Protein AF-A0A7V9I651-F1 (afdb_monomer_lite)

Foldseek 3Di:
DQCVQPVVVQCVCCVVLVHPHSVVSVVVVVVVVVDAAPVVVVDDLVCLLVVLCVLLPDPVQVPRSDRDDSVRSSVVNVVRD

Structure (mmCIF, N/CA/C/O backbone):
data_AF-A0A7V9I651-F1
#
_entry.id   AF-A0A7V9I651-F1
#
loop_
_atom_site.group_PDB
_atom_site.id
_atom_site.type_symbol
_atom_site.label_atom_id
_atom_site.label_alt_id
_atom_site.label_comp_id
_atom_site.label_asym_id
_atom_site.label_entity_id
_atom_site.label_seq_id
_atom_site.pdbx_PDB_ins_code
_atom_site.Cartn_x
_atom_site.Cartn_y
_atom_site.Cartn_z
_atom_site.occupancy
_atom_site.B_iso_or_equiv
_atom_site.auth_seq_id
_atom_site.auth_comp_id
_atom_site.auth_asym_id
_atom_site.auth_atom_id
_atom_site.pdbx_PDB_model_num
ATOM 1 N N . PHE A 1 1 ? 2.094 0.574 6.061 1.00 94.44 1 PHE A N 1
ATOM 2 C CA . PHE A 1 1 ? 2.923 1.688 5.544 1.00 94.44 1 PHE A CA 1
ATOM 3 C C . PHE A 1 1 ? 2.478 3.059 6.065 1.00 94.44 1 PHE A C 1
ATOM 5 O O . PHE A 1 1 ? 3.297 3.738 6.670 1.00 94.44 1 PHE A O 1
ATOM 12 N N . ASN A 1 2 ? 1.217 3.472 5.879 1.00 96.56 2 ASN A N 1
ATOM 13 C CA . ASN A 1 2 ? 0.772 4.841 6.202 1.00 96.56 2 ASN A CA 1
ATOM 14 C C . ASN A 1 2 ? 0.486 5.123 7.691 1.00 96.56 2 ASN A C 1
ATOM 16 O O . ASN A 1 2 ? 0.553 6.281 8.092 1.00 96.56 2 ASN A O 1
ATOM 20 N N . GLU A 1 3 ? 0.192 4.100 8.500 1.00 96.12 3 GLU A N 1
ATOM 21 C CA . GLU A 1 3 ? -0.235 4.253 9.905 1.00 96.12 3 GLU A CA 1
ATOM 22 C C . GLU A 1 3 ? 0.648 5.198 10.746 1.00 96.12 3 GLU A C 1
ATOM 24 O O . GLU A 1 3 ? 0.071 6.106 11.340 1.00 96.12 3 GLU A O 1
ATOM 29 N N . PRO A 1 4 ? 1.996 5.154 10.686 1.00 96.38 4 PRO A N 1
ATOM 30 C CA . PRO A 1 4 ? 2.824 6.040 11.509 1.00 96.38 4 PRO A CA 1
ATOM 31 C C . PRO A 1 4 ? 2.665 7.539 11.213 1.00 96.38 4 PRO A C 1
ATOM 33 O O . PRO A 1 4 ? 3.079 8.367 12.017 1.00 96.38 4 PRO A O 1
ATOM 36 N N . VAL A 1 5 ? 2.108 7.904 10.050 1.00 97.75 5 VAL A N 1
ATOM 37 C CA . VAL A 1 5 ? 1.905 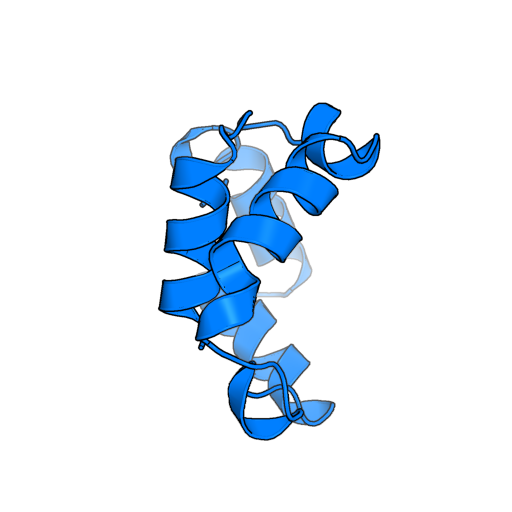9.304 9.632 1.00 97.75 5 VAL A CA 1
ATOM 38 C C . VAL A 1 5 ? 0.449 9.746 9.802 1.00 97.75 5 VAL A C 1
ATOM 40 O O . VAL A 1 5 ? 0.182 10.930 9.985 1.00 97.75 5 VAL A O 1
ATOM 43 N N . VAL A 1 6 ? -0.504 8.811 9.754 1.00 97.38 6 VAL A N 1
ATOM 44 C CA . VAL A 1 6 ? -1.950 9.100 9.793 1.00 97.38 6 VAL A CA 1
ATOM 45 C C . VAL A 1 6 ? -2.709 8.169 10.744 1.00 97.38 6 VAL A C 1
ATOM 47 O O . VAL A 1 6 ? -3.792 7.680 10.417 1.00 97.38 6 VAL A O 1
ATOM 50 N N . ALA A 1 7 ? -2.152 7.930 11.932 1.00 97.00 7 ALA A N 1
ATOM 51 C CA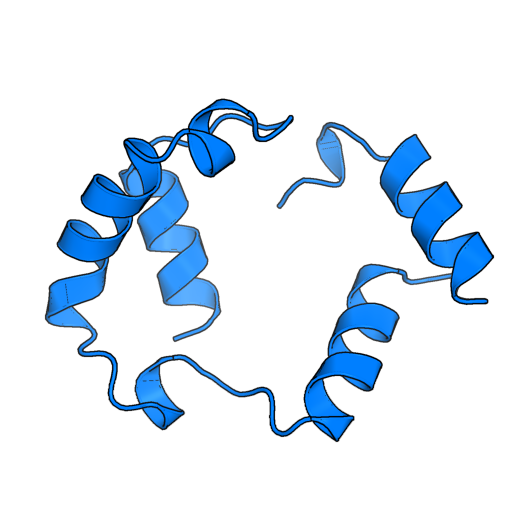 . ALA A 1 7 ? -2.695 6.992 12.917 1.00 97.00 7 ALA A CA 1
ATOM 52 C C . ALA A 1 7 ? -4.168 7.272 13.271 1.00 97.00 7 ALA A C 1
ATOM 54 O O . ALA A 1 7 ? -4.985 6.356 13.280 1.00 97.00 7 ALA A O 1
ATOM 55 N N . GLU A 1 8 ? -4.546 8.540 13.471 1.00 97.62 8 GLU A N 1
ATOM 56 C CA . GLU A 1 8 ? -5.931 8.914 13.798 1.00 97.62 8 GLU A CA 1
ATOM 57 C C . GLU A 1 8 ? -6.915 8.580 12.663 1.00 97.62 8 GLU A C 1
ATOM 59 O O . GLU A 1 8 ? -8.009 8.072 12.907 1.00 97.62 8 GLU A O 1
ATOM 64 N N . ALA A 1 9 ? -6.529 8.828 11.407 1.00 97.69 9 ALA A N 1
ATOM 65 C CA . ALA A 1 9 ? -7.371 8.505 10.256 1.00 97.69 9 ALA A CA 1
ATOM 66 C C . ALA A 1 9 ? -7.524 6.985 10.084 1.00 97.69 9 ALA A C 1
ATOM 68 O O . ALA A 1 9 ? -8.613 6.506 9.773 1.00 97.69 9 ALA A O 1
ATOM 69 N N . VAL A 1 10 ? -6.452 6.224 10.332 1.00 97.50 10 VAL A N 1
ATOM 70 C CA . VAL A 1 10 ? -6.472 4.753 10.319 1.00 97.50 10 VAL A CA 1
ATOM 71 C C . VAL A 1 10 ? -7.351 4.201 11.447 1.00 97.50 10 VAL A C 1
ATOM 73 O O . VAL A 1 10 ? -8.132 3.284 11.203 1.00 97.50 10 VAL A O 1
ATOM 76 N N . ALA A 1 11 ? -7.298 4.788 12.646 1.00 96.56 11 ALA A N 1
ATOM 77 C CA . ALA A 1 11 ? -8.158 4.409 13.767 1.00 96.56 11 ALA A CA 1
ATOM 78 C C . ALA A 1 11 ? -9.645 4.651 13.456 1.00 96.56 11 ALA A C 1
ATOM 80 O O . ALA A 1 11 ? -10.449 3.727 13.562 1.00 96.56 11 ALA A O 1
ATOM 81 N N . LYS A 1 12 ? -10.000 5.845 12.959 1.00 97.81 12 LYS A N 1
ATOM 82 C CA . LYS A 1 12 ? -11.372 6.174 12.522 1.00 97.81 12 LYS A CA 1
ATOM 83 C C . LYS A 1 12 ? -11.879 5.229 11.430 1.00 97.81 12 LYS A C 1
ATOM 85 O O . LYS A 1 12 ? -13.047 4.847 11.424 1.00 97.81 12 LYS A O 1
ATOM 90 N N . PHE A 1 13 ? -11.003 4.832 10.506 1.00 97.25 13 PHE A N 1
ATOM 91 C CA . PHE A 1 13 ? -11.336 3.837 9.489 1.00 97.25 13 PHE A CA 1
ATOM 92 C C . PHE A 1 13 ? -11.626 2.459 10.109 1.00 97.25 13 PHE A C 1
ATOM 94 O O . PHE A 1 13 ? -12.598 1.811 9.725 1.00 97.25 13 PHE A O 1
ATOM 101 N N . GLY A 1 14 ? -10.845 2.040 11.110 1.00 97.38 14 GLY A N 1
ATOM 102 C CA . GLY A 1 14 ? -11.112 0.838 11.908 1.00 97.38 14 GLY A CA 1
ATOM 103 C C . GLY A 1 14 ? -12.468 0.854 12.599 1.00 97.38 14 GLY A C 1
ATOM 104 O O . GLY A 1 14 ? -13.239 -0.093 12.455 1.00 97.38 14 GLY A O 1
ATOM 105 N N . GLU A 1 15 ? -12.790 1.951 13.288 1.00 97.81 15 GLU A N 1
ATOM 106 C CA . GLU A 1 15 ? -14.081 2.147 13.959 1.00 97.81 15 GLU A CA 1
ATOM 107 C C . GLU A 1 15 ? -15.253 2.005 12.982 1.00 97.81 15 GLU A C 1
ATOM 109 O O . GLU A 1 15 ? -16.209 1.282 13.264 1.00 97.81 15 GLU A O 1
ATOM 114 N N . ALA A 1 16 ? -15.153 2.617 11.797 1.00 97.88 16 ALA A N 1
ATOM 115 C CA . ALA A 1 16 ? -16.173 2.518 10.753 1.00 97.88 16 ALA A CA 1
ATOM 116 C C . ALA A 1 16 ? -16.365 1.082 10.228 1.00 97.88 16 ALA A C 1
ATOM 118 O O . ALA A 1 16 ? -17.465 0.716 9.815 1.00 97.88 16 ALA A O 1
ATOM 119 N N . MET A 1 17 ? -15.314 0.258 10.261 1.00 97.00 17 MET A N 1
ATOM 120 C CA . MET A 1 17 ? -15.376 -1.168 9.923 1.00 97.00 17 MET A CA 1
ATOM 121 C C . MET A 1 17 ? -15.740 -2.068 11.116 1.00 97.00 17 MET A C 1
ATOM 123 O O . MET A 1 17 ? -15.872 -3.282 10.933 1.00 97.00 17 MET A O 1
ATOM 127 N N . GLY A 1 18 ? -15.881 -1.508 12.322 1.00 96.62 18 GLY A N 1
ATOM 128 C CA . GLY A 1 18 ? -16.109 -2.258 13.557 1.00 96.62 18 GLY A CA 1
ATOM 129 C C . GLY A 1 18 ? -14.912 -3.110 13.994 1.00 96.62 18 GLY A C 1
ATOM 130 O O . GLY A 1 18 ? -15.113 -4.192 14.543 1.00 96.62 18 GLY A O 1
ATOM 131 N N . ALA A 1 19 ? -13.679 -2.668 13.728 1.00 96.88 19 ALA A N 1
ATOM 132 C CA . ALA A 1 19 ? -12.462 -3.431 13.999 1.00 96.88 19 ALA A CA 1
ATOM 133 C C . ALA A 1 19 ? -11.418 -2.638 14.796 1.00 96.88 19 ALA A C 1
ATOM 135 O O . ALA A 1 19 ? -11.133 -1.480 14.499 1.00 96.88 19 ALA A O 1
ATOM 136 N N . SER A 1 20 ? -10.796 -3.304 15.773 1.00 94.06 20 SER A N 1
ATOM 137 C CA . SER A 1 20 ? -9.659 -2.774 16.539 1.00 94.06 20 SER A CA 1
ATOM 138 C C . SER A 1 20 ? -8.326 -2.876 15.792 1.00 94.06 20 SER A C 1
ATOM 140 O O . SER A 1 20 ? -7.383 -2.173 16.138 1.00 94.06 20 SER A O 1
ATOM 142 N N . ASP A 1 21 ? -8.248 -3.749 14.783 1.00 96.75 21 ASP A N 1
ATOM 143 C CA . ASP A 1 21 ? -7.131 -3.840 13.840 1.00 96.75 21 ASP A CA 1
ATOM 144 C C . ASP A 1 21 ? -7.640 -3.502 12.425 1.00 96.75 21 ASP A C 1
ATOM 146 O O . ASP A 1 21 ? -8.200 -4.365 11.733 1.00 96.75 21 ASP A O 1
ATOM 150 N N . PRO A 1 22 ? -7.492 -2.237 11.987 1.00 97.00 22 PRO A N 1
ATOM 151 C CA . PRO A 1 22 ? -7.992 -1.790 10.691 1.00 97.00 22 PRO A CA 1
ATOM 152 C C . PRO A 1 22 ? -7.317 -2.507 9.515 1.00 97.00 22 PRO A C 1
ATOM 154 O O . PRO A 1 22 ? -7.966 -2.770 8.503 1.00 97.00 22 PRO A O 1
ATOM 157 N N . ALA A 1 23 ? -6.023 -2.827 9.631 1.00 95.44 23 ALA A N 1
ATOM 158 C CA . ALA A 1 23 ? -5.264 -3.452 8.553 1.00 95.44 23 ALA A CA 1
ATOM 159 C C . ALA A 1 23 ? -5.676 -4.918 8.372 1.00 95.44 23 ALA A C 1
ATOM 161 O O . ALA A 1 23 ? -5.965 -5.333 7.248 1.00 95.44 23 ALA A O 1
ATOM 162 N N . ALA A 1 24 ? -5.786 -5.672 9.471 1.00 95.75 24 ALA A N 1
ATOM 163 C CA . ALA A 1 24 ? -6.251 -7.056 9.426 1.00 95.75 24 ALA A CA 1
ATOM 164 C C . ALA A 1 24 ? -7.689 -7.157 8.898 1.00 95.75 24 ALA A C 1
ATOM 166 O O . ALA A 1 24 ? -7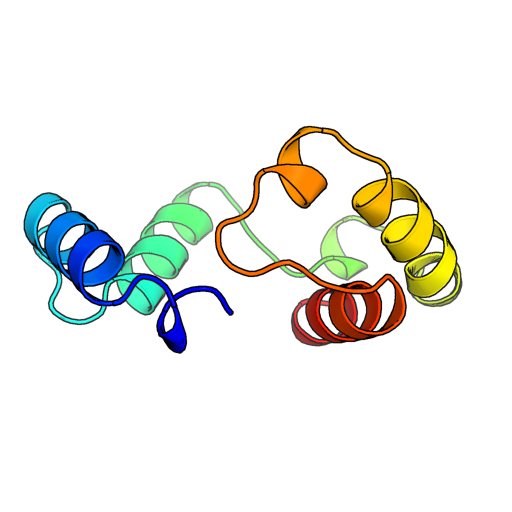.991 -8.028 8.079 1.00 95.75 24 ALA A O 1
ATOM 167 N N . ARG A 1 25 ? -8.575 -6.233 9.302 1.00 97.38 25 ARG A N 1
ATOM 168 C CA . ARG A 1 25 ? -9.957 -6.202 8.805 1.00 97.38 25 ARG A CA 1
ATOM 169 C C . ARG A 1 25 ? -10.032 -5.887 7.313 1.00 97.38 25 ARG A C 1
ATOM 171 O O . ARG A 1 25 ? -10.805 -6.525 6.601 1.00 97.38 25 ARG A O 1
ATOM 178 N N . ALA A 1 26 ? -9.230 -4.940 6.827 1.00 96.19 26 ALA A N 1
ATOM 179 C CA . ALA A 1 26 ? -9.156 -4.640 5.400 1.00 96.19 26 ALA A CA 1
ATOM 180 C C . ALA A 1 26 ? -8.680 -5.859 4.588 1.00 96.19 26 ALA A C 1
ATOM 182 O O . ALA A 1 26 ? -9.247 -6.152 3.537 1.00 96.19 26 ALA A O 1
ATOM 183 N N . GLU A 1 27 ? -7.691 -6.603 5.093 1.00 94.94 27 GLU A N 1
ATOM 184 C CA . GLU A 1 27 ? -7.211 -7.829 4.449 1.00 94.94 27 GLU A CA 1
ATOM 185 C C . GLU A 1 27 ? -8.282 -8.934 4.430 1.00 94.94 27 GLU A C 1
ATOM 187 O O . GLU A 1 27 ? -8.495 -9.565 3.395 1.00 94.94 27 GLU A O 1
ATOM 192 N N . GLU A 1 28 ? -8.996 -9.152 5.540 1.00 95.75 28 GLU A N 1
ATOM 193 C CA . GLU A 1 28 ? -10.109 -10.109 5.614 1.00 95.75 28 GLU A CA 1
ATOM 194 C C . GLU A 1 28 ? -11.182 -9.809 4.558 1.00 95.75 28 GLU A C 1
ATOM 196 O O . GLU A 1 28 ? -11.580 -10.702 3.808 1.00 95.75 28 GLU A O 1
ATOM 201 N N . LEU A 1 29 ? -11.605 -8.545 4.459 1.00 95.62 29 LEU A N 1
ATOM 202 C CA . LEU A 1 29 ? -12.594 -8.106 3.475 1.00 95.62 29 LEU A CA 1
ATOM 203 C C . LEU A 1 29 ? -12.081 -8.269 2.037 1.00 95.62 29 LEU A C 1
ATOM 205 O O . LEU A 1 29 ? -12.831 -8.716 1.171 1.00 95.62 29 LEU A O 1
ATOM 209 N N . ALA A 1 30 ? -10.809 -7.958 1.774 1.00 94.44 30 ALA A N 1
ATOM 210 C CA . ALA A 1 30 ? -10.212 -8.104 0.448 1.00 94.44 30 ALA A CA 1
ATOM 211 C C . ALA A 1 30 ? -10.159 -9.573 -0.009 1.00 94.44 30 ALA A C 1
ATOM 213 O O . ALA A 1 30 ? -10.427 -9.869 -1.177 1.00 94.44 30 ALA A O 1
ATOM 214 N N . ARG A 1 31 ? -9.877 -10.518 0.901 1.00 94.12 31 ARG A N 1
ATOM 215 C CA . ARG A 1 31 ? -9.853 -11.959 0.586 1.00 94.12 31 ARG A CA 1
ATOM 216 C C . ARG A 1 31 ? -11.202 -12.488 0.097 1.00 94.12 31 ARG A C 1
ATOM 218 O O . ARG A 1 31 ? -11.214 -13.392 -0.733 1.00 94.12 31 ARG A O 1
ATOM 225 N N . LEU A 1 32 ? -12.324 -11.896 0.520 1.00 96.00 32 LEU A N 1
ATOM 226 C CA . LEU A 1 32 ? -13.653 -12.249 -0.005 1.00 96.00 32 LEU A CA 1
ATOM 227 C C . LEU A 1 32 ? -13.785 -11.973 -1.514 1.00 96.00 32 LEU A C 1
ATOM 229 O O . LEU A 1 32 ? -14.599 -12.605 -2.181 1.00 96.00 32 LEU A O 1
ATOM 233 N N . GLY A 1 33 ? -12.977 -11.055 -2.054 1.00 93.50 33 GLY A N 1
ATOM 234 C CA . GLY A 1 33 ? -12.921 -10.706 -3.475 1.00 93.50 33 GLY A CA 1
ATOM 235 C C . GLY A 1 33 ? -11.808 -11.399 -4.267 1.00 93.50 33 GLY A C 1
ATOM 236 O O . GLY A 1 33 ? -11.558 -11.003 -5.402 1.00 93.50 33 GLY A O 1
ATOM 237 N N . GLY A 1 34 ? -11.118 -12.394 -3.697 1.00 90.88 34 GLY A N 1
ATOM 238 C CA . GLY A 1 34 ? -10.015 -13.089 -4.375 1.00 90.88 34 GLY A CA 1
ATOM 239 C C . GLY A 1 34 ? -8.679 -12.336 -4.355 1.00 90.88 34 GLY A C 1
ATOM 240 O O . GLY A 1 34 ? -7.850 -12.534 -5.237 1.00 90.88 34 GLY A O 1
ATOM 241 N N . PHE A 1 35 ? -8.462 -11.467 -3.364 1.00 90.62 35 PHE A N 1
ATOM 242 C CA . PHE A 1 35 ? -7.173 -10.810 -3.134 1.00 90.62 35 PHE A CA 1
ATOM 243 C C . PHE A 1 35 ? -6.056 -11.827 -2.824 1.00 90.62 35 PHE A C 1
ATOM 245 O O . PHE A 1 35 ? -6.260 -12.759 -2.044 1.00 90.62 35 PHE A O 1
ATOM 252 N N . GLY A 1 36 ? -4.870 -11.622 -3.406 1.00 92.44 36 GLY A N 1
ATOM 253 C CA . GLY A 1 36 ? -3.722 -12.531 -3.318 1.00 92.44 36 GLY A CA 1
ATOM 254 C C . GLY A 1 36 ? -2.382 -11.812 -3.488 1.00 92.44 36 GLY A C 1
ATOM 255 O O . GLY A 1 36 ? -2.311 -10.586 -3.376 1.00 92.44 36 GLY A O 1
ATOM 256 N N . ARG A 1 37 ? -1.312 -12.572 -3.738 1.00 95.69 37 ARG A N 1
ATOM 257 C CA . ARG A 1 37 ? 0.041 -12.031 -3.937 1.00 95.69 37 ARG A CA 1
ATOM 258 C C . ARG A 1 37 ? 0.251 -11.594 -5.385 1.00 95.69 37 ARG A C 1
ATOM 260 O O . ARG A 1 37 ? -0.424 -12.095 -6.280 1.00 95.69 37 ARG A O 1
ATOM 267 N N . LEU A 1 38 ? 1.194 -10.687 -5.644 1.00 96.56 38 LEU A N 1
ATOM 268 C CA . LEU A 1 38 ? 1.439 -10.188 -7.006 1.00 96.56 38 LEU A CA 1
ATOM 269 C C . LEU A 1 38 ? 1.830 -11.317 -7.974 1.00 96.56 38 LEU A C 1
ATOM 271 O O . LEU A 1 38 ? 1.345 -11.340 -9.109 1.00 96.56 38 LEU A O 1
ATOM 275 N N . ARG A 1 39 ? 2.631 -12.291 -7.521 1.00 97.06 39 ARG A N 1
ATOM 276 C CA . ARG A 1 39 ? 3.016 -13.458 -8.332 1.00 97.06 39 ARG A CA 1
ATOM 277 C C . ARG A 1 39 ? 1.828 -14.318 -8.762 1.00 97.06 39 ARG A C 1
ATOM 279 O O . ARG A 1 39 ? 1.869 -14.915 -9.835 1.00 97.06 39 ARG A O 1
ATOM 286 N N . ASP A 1 40 ? 0.754 -14.345 -7.971 1.00 95.69 40 ASP A N 1
ATOM 287 C CA . ASP A 1 40 ? -0.446 -15.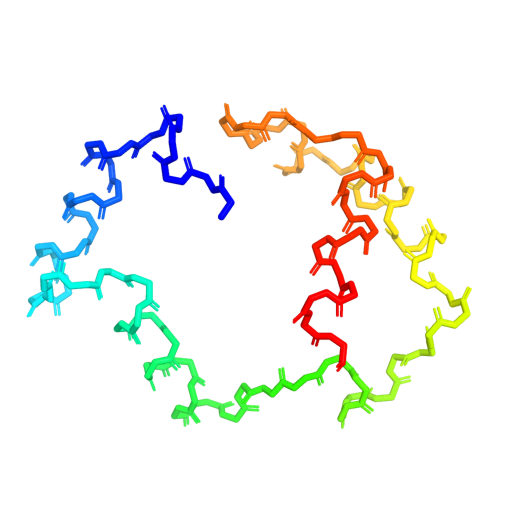137 -8.269 1.00 95.69 40 ASP A CA 1
ATOM 288 C C . ASP A 1 40 ? -1.236 -14.538 -9.450 1.00 95.69 40 ASP A C 1
ATOM 290 O O . ASP A 1 40 ? -2.040 -15.224 -10.079 1.00 95.69 40 ASP A O 1
ATOM 294 N N . PHE A 1 41 ? -0.963 -13.274 -9.794 1.00 93.75 41 PHE A N 1
ATOM 295 C CA . PHE A 1 41 ? -1.541 -12.560 -10.935 1.00 93.75 41 PHE A CA 1
ATOM 296 C C . PHE A 1 41 ? -0.565 -12.411 -12.113 1.00 93.75 41 PHE A C 1
ATOM 298 O O . PHE A 1 41 ? -0.837 -11.654 -13.044 1.00 93.75 41 PHE A O 1
ATOM 305 N N . GLY A 1 42 ? 0.566 -13.126 -12.094 1.00 95.00 42 GLY A N 1
ATOM 306 C CA . GLY A 1 42 ? 1.532 -13.137 -13.195 1.00 95.00 42 GLY A CA 1
ATOM 307 C C . GLY A 1 42 ? 2.402 -11.883 -13.300 1.00 95.00 42 GLY A C 1
ATOM 308 O O . GLY A 1 42 ? 2.961 -11.631 -14.365 1.00 95.00 42 GLY A O 1
ATOM 309 N N . VAL A 1 43 ? 2.527 -11.099 -12.225 1.00 96.00 43 VAL A N 1
ATOM 310 C CA . VAL A 1 43 ? 3.478 -9.979 -12.171 1.00 96.00 43 VAL A CA 1
ATOM 311 C C . VAL A 1 43 ? 4.904 -10.545 -12.112 1.00 96.00 43 VAL A C 1
ATOM 313 O O . VAL A 1 43 ? 5.168 -11.353 -11.223 1.00 96.00 43 VAL A O 1
ATOM 316 N N . PRO A 1 44 ? 5.832 -10.159 -13.006 1.00 97.19 44 PRO A N 1
ATOM 317 C CA . PRO A 1 44 ? 7.216 -10.631 -12.945 1.00 97.19 44 PRO A CA 1
ATOM 318 C C . PRO A 1 44 ? 8.025 -9.930 -11.844 1.00 97.19 44 PRO A C 1
ATOM 320 O O . PRO A 1 44 ? 8.034 -8.705 -11.756 1.00 97.19 44 PRO A O 1
ATOM 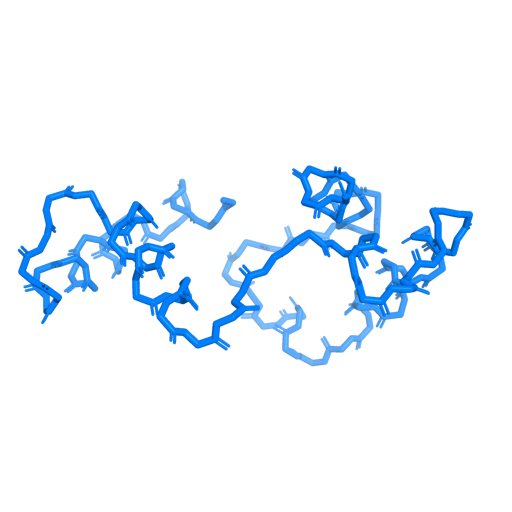323 N N . GLU A 1 45 ? 8.765 -10.695 -11.034 1.00 97.69 45 GLU A N 1
ATOM 324 C CA . GLU A 1 45 ? 9.608 -10.142 -9.955 1.00 97.69 45 GLU A CA 1
ATOM 325 C C . GLU A 1 45 ? 10.677 -9.173 -10.480 1.00 97.69 45 GLU A C 1
ATOM 327 O O . GLU A 1 45 ? 10.978 -8.161 -9.849 1.00 97.69 45 GLU A O 1
ATOM 332 N N . ALA A 1 46 ? 11.234 -9.481 -11.655 1.00 98.00 46 ALA A N 1
ATOM 333 C CA . ALA A 1 46 ? 12.260 -8.670 -12.304 1.00 98.00 46 ALA A CA 1
ATOM 334 C C . ALA A 1 46 ? 11.763 -7.262 -12.674 1.00 98.00 46 ALA A C 1
ATOM 336 O O . ALA A 1 46 ? 12.571 -6.341 -12.770 1.00 98.00 46 ALA A O 1
ATOM 337 N N . ASP A 1 47 ? 10.447 -7.086 -12.817 1.00 98.19 47 ASP A N 1
ATOM 338 C CA . ASP A 1 47 ? 9.840 -5.827 -13.244 1.00 98.19 47 ASP A CA 1
ATOM 339 C C . ASP A 1 47 ? 9.462 -4.934 -12.048 1.00 98.19 47 ASP A C 1
ATOM 341 O O . ASP A 1 47 ? 9.053 -3.788 -12.238 1.00 98.19 47 ASP A O 1
ATOM 345 N N . LEU A 1 48 ? 9.587 -5.412 -10.800 1.00 98.44 48 LEU A N 1
ATOM 346 C CA . LEU A 1 48 ? 9.112 -4.672 -9.622 1.00 98.44 48 LEU A CA 1
ATOM 347 C C . LEU A 1 48 ? 9.791 -3.307 -9.449 1.00 98.44 48 LEU A C 1
ATOM 349 O O . LEU A 1 48 ? 9.129 -2.357 -9.030 1.00 98.44 48 LEU A O 1
ATOM 353 N N . ASP A 1 49 ? 11.074 -3.184 -9.797 1.00 98.56 49 ASP A N 1
ATOM 354 C CA . ASP A 1 49 ? 11.789 -1.902 -9.727 1.00 98.56 49 ASP A CA 1
ATOM 355 C C . ASP A 1 49 ? 11.278 -0.907 -10.786 1.00 98.56 49 ASP A C 1
ATOM 357 O O . ASP A 1 49 ? 11.094 0.277 -10.492 1.00 98.56 49 ASP A O 1
ATOM 361 N N . GLU A 1 50 ? 10.976 -1.381 -11.999 1.00 98.38 50 GLU A N 1
ATOM 362 C CA . GLU A 1 50 ? 10.386 -0.557 -13.061 1.00 98.38 50 GLU A CA 1
ATOM 363 C C . GLU A 1 50 ? 8.962 -0.116 -12.690 1.00 98.38 50 GLU A C 1
ATOM 365 O O . GLU A 1 50 ? 8.620 1.068 -12.778 1.00 98.38 50 GLU A O 1
ATOM 370 N N . VAL A 1 51 ? 8.143 -1.048 -12.194 1.00 97.94 51 VAL A N 1
ATOM 371 C CA . VAL A 1 51 ? 6.785 -0.765 -11.711 1.00 97.94 51 VAL A CA 1
ATOM 372 C C . VAL A 1 51 ? 6.820 0.256 -10.573 1.00 97.94 51 VAL A C 1
ATOM 374 O O . VAL A 1 51 ? 6.005 1.181 -10.554 1.00 97.94 51 VAL A O 1
ATOM 377 N N . ALA A 1 52 ? 7.770 0.144 -9.645 1.00 98.56 52 ALA A N 1
ATOM 378 C CA . ALA A 1 52 ? 7.920 1.088 -8.545 1.00 98.56 52 ALA A CA 1
ATOM 379 C C . ALA A 1 52 ? 8.263 2.507 -9.026 1.00 98.56 52 ALA A C 1
ATOM 381 O O . ALA A 1 52 ? 7.661 3.477 -8.553 1.00 98.56 52 ALA A O 1
ATOM 382 N N . ALA A 1 53 ? 9.165 2.636 -10.004 1.00 98.50 53 ALA A N 1
ATOM 383 C CA . ALA A 1 53 ? 9.477 3.918 -10.631 1.00 98.50 53 ALA A CA 1
ATOM 384 C C . ALA A 1 53 ? 8.241 4.531 -11.314 1.00 98.50 53 ALA A C 1
ATOM 386 O O . ALA A 1 53 ? 7.948 5.712 -11.125 1.00 98.50 53 ALA A O 1
ATOM 387 N N . ALA A 1 54 ? 7.455 3.722 -12.032 1.00 98.44 54 ALA A N 1
ATOM 388 C CA . ALA A 1 54 ? 6.213 4.180 -12.651 1.00 98.44 54 ALA A CA 1
ATOM 389 C C . ALA A 1 54 ? 5.157 4.605 -11.613 1.00 98.44 54 ALA A C 1
ATOM 391 O O . ALA A 1 54 ? 4.455 5.599 -11.817 1.00 98.44 54 ALA A O 1
ATOM 392 N N . ILE A 1 55 ? 5.038 3.890 -10.486 1.00 98.31 55 ILE A N 1
ATOM 393 C CA . ILE A 1 55 ? 4.130 4.251 -9.387 1.00 98.31 55 ILE A CA 1
ATOM 394 C C . ILE A 1 55 ? 4.509 5.607 -8.792 1.00 98.31 55 ILE A C 1
ATOM 396 O O . ILE A 1 55 ? 3.610 6.426 -8.590 1.00 98.31 55 ILE A O 1
ATOM 400 N N . ALA A 1 56 ? 5.799 5.861 -8.551 1.00 98.25 56 ALA A N 1
ATOM 401 C CA . ALA A 1 56 ? 6.287 7.106 -7.951 1.00 98.25 56 ALA A CA 1
ATOM 402 C C . ALA A 1 56 ? 5.854 8.358 -8.738 1.00 98.25 56 ALA A C 1
ATOM 404 O O . ALA A 1 56 ? 5.600 9.414 -8.156 1.00 98.25 56 ALA A O 1
ATOM 405 N N . GLU A 1 57 ? 5.681 8.233 -10.056 1.00 98.19 57 GLU A N 1
ATOM 406 C CA . GLU A 1 57 ? 5.261 9.345 -10.906 1.00 98.19 57 GLU A CA 1
ATOM 407 C C . GLU A 1 57 ? 3.754 9.627 -10.892 1.00 98.19 57 GLU A C 1
ATOM 409 O O . GLU A 1 57 ? 3.317 10.717 -11.287 1.00 98.19 57 GLU A O 1
ATOM 414 N N . ARG A 1 58 ? 2.939 8.690 -10.396 1.00 98.19 58 ARG A N 1
ATOM 415 C CA . ARG A 1 58 ? 1.479 8.823 -10.382 1.00 98.19 58 ARG A CA 1
ATOM 416 C C . ARG A 1 58 ? 1.046 9.896 -9.390 1.00 98.19 58 ARG A C 1
ATOM 418 O O . ARG A 1 58 ? 1.479 9.917 -8.241 1.00 98.19 58 ARG A O 1
ATOM 425 N N . ALA A 1 59 ? 0.075 10.718 -9.792 1.00 97.56 59 ALA A N 1
ATOM 426 C CA . ALA A 1 59 ? -0.509 11.744 -8.924 1.00 97.56 59 ALA A CA 1
ATOM 427 C C . ALA A 1 59 ? -1.018 11.175 -7.584 1.00 97.56 59 ALA A C 1
ATOM 429 O O . ALA A 1 59 ? -0.841 11.802 -6.546 1.00 97.56 59 ALA A O 1
ATOM 430 N N . GLY A 1 60 ? -1.581 9.959 -7.592 1.00 96.19 60 GLY A N 1
ATOM 431 C CA . GLY A 1 60 ? -2.023 9.281 -6.371 1.00 96.19 60 GLY A CA 1
ATOM 432 C C . GLY A 1 60 ? -0.884 8.951 -5.399 1.00 96.19 60 GLY A C 1
ATOM 433 O O . GLY A 1 60 ? -1.045 9.144 -4.201 1.00 96.19 60 GLY A O 1
ATOM 434 N N . ALA A 1 61 ? 0.279 8.518 -5.901 1.00 96.81 61 ALA A N 1
ATOM 435 C CA . ALA A 1 61 ? 1.453 8.266 -5.062 1.00 96.81 61 ALA A CA 1
ATOM 436 C C . ALA A 1 61 ? 2.022 9.576 -4.498 1.00 96.81 61 ALA A C 1
ATOM 438 O O . ALA A 1 61 ? 2.332 9.657 -3.313 1.00 96.81 61 ALA A O 1
ATOM 439 N N . LYS A 1 62 ? 2.062 10.632 -5.322 1.00 96.88 62 LYS A N 1
ATOM 440 C CA . LYS A 1 62 ? 2.489 11.983 -4.915 1.00 96.88 62 LYS A CA 1
ATOM 441 C C . LYS A 1 62 ? 1.568 12.607 -3.858 1.00 96.88 62 LYS A C 1
ATOM 443 O O . LYS A 1 62 ? 2.030 13.395 -3.042 1.00 96.88 62 LYS A O 1
ATOM 448 N N . ALA A 1 63 ? 0.286 12.245 -3.858 1.00 97.31 63 ALA A N 1
ATOM 449 C CA . ALA A 1 63 ? -0.699 12.679 -2.868 1.00 97.31 63 ALA A CA 1
ATOM 450 C C . ALA A 1 63 ? -0.754 11.791 -1.608 1.00 97.31 63 ALA A C 1
ATOM 452 O O . ALA A 1 63 ? -1.529 12.087 -0.696 1.00 97.31 63 ALA A O 1
ATOM 453 N N . ASN A 1 64 ? 0.020 10.700 -1.535 1.00 97.62 64 ASN A N 1
ATOM 454 C CA . ASN A 1 64 ? 0.007 9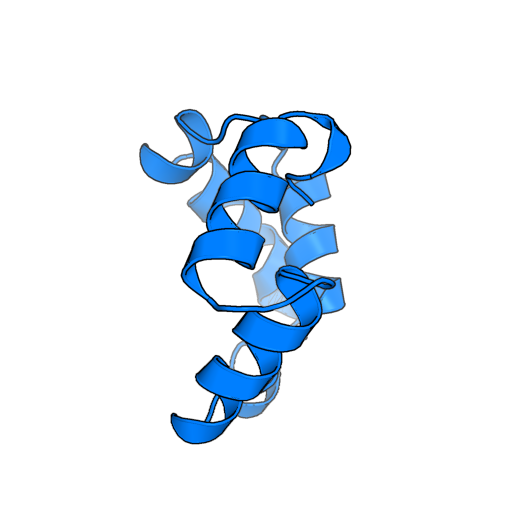.817 -0.372 1.00 97.62 64 ASN A CA 1
ATOM 455 C C . ASN A 1 64 ? 0.546 10.568 0.865 1.00 97.62 64 ASN A C 1
ATOM 457 O O . ASN A 1 64 ? 1.600 11.198 0.775 1.00 97.62 64 ASN A O 1
ATOM 461 N N . PRO A 1 65 ? -0.118 10.483 2.037 1.00 97.38 65 PRO A N 1
ATOM 462 C CA . PRO A 1 65 ? 0.278 11.242 3.229 1.00 97.38 65 PRO A CA 1
ATOM 463 C C . PRO A 1 65 ? 1.688 10.905 3.723 1.00 97.38 65 PRO A C 1
ATOM 465 O O . PRO A 1 65 ? 2.318 11.718 4.391 1.00 97.38 65 PRO A O 1
ATOM 468 N N . ARG A 1 66 ? 2.192 9.716 3.377 1.00 97.31 66 ARG A N 1
ATOM 469 C CA . ARG A 1 66 ? 3.586 9.320 3.560 1.00 97.31 66 ARG A CA 1
ATOM 470 C C . ARG A 1 66 ? 4.265 9.226 2.186 1.00 97.31 66 ARG A C 1
ATOM 472 O O . ARG A 1 66 ? 4.102 8.195 1.530 1.00 97.31 66 ARG A O 1
ATOM 479 N N . PRO A 1 67 ? 4.983 10.260 1.718 1.00 95.81 67 PRO A N 1
ATOM 480 C CA . PRO A 1 67 ? 5.748 10.170 0.479 1.00 95.81 67 PRO A CA 1
ATOM 481 C C . PRO A 1 67 ? 6.704 8.972 0.513 1.00 95.81 67 PRO A C 1
ATOM 483 O O . PRO A 1 67 ? 7.241 8.643 1.571 1.00 95.81 67 PRO A O 1
ATOM 486 N N . ALA A 1 68 ? 6.891 8.324 -0.633 1.00 96.94 68 ALA A N 1
ATOM 487 C CA . ALA A 1 68 ? 7.764 7.167 -0.781 1.00 96.94 68 ALA A CA 1
ATOM 488 C C . ALA A 1 68 ? 8.629 7.337 -2.031 1.00 96.94 68 ALA A C 1
ATOM 490 O O . ALA A 1 68 ? 8.133 7.732 -3.089 1.00 96.94 68 ALA A O 1
ATOM 491 N N . SER A 1 69 ? 9.916 7.040 -1.904 1.00 97.62 69 SER A N 1
ATOM 492 C CA . SER A 1 69 ? 10.834 6.930 -3.037 1.00 97.62 69 SER A CA 1
ATOM 493 C C . SER A 1 69 ? 10.541 5.668 -3.868 1.00 97.62 69 SER A C 1
ATOM 495 O O . SER A 1 69 ? 9.941 4.723 -3.350 1.00 97.62 69 SER A O 1
ATOM 497 N N . PRO A 1 70 ? 10.999 5.590 -5.135 1.00 98.50 70 PRO A N 1
ATOM 498 C CA . PRO A 1 70 ? 10.892 4.365 -5.931 1.00 98.50 70 PRO A CA 1
ATOM 499 C C . PRO A 1 70 ? 11.455 3.126 -5.221 1.00 98.50 70 PRO A C 1
ATOM 501 O O . PRO A 1 70 ? 10.861 2.058 -5.297 1.00 98.50 70 PRO A O 1
ATOM 504 N N . VAL A 1 71 ? 12.553 3.271 -4.472 1.00 98.31 71 VAL A N 1
ATOM 505 C CA . VAL A 1 71 ? 13.167 2.161 -3.723 1.00 98.31 71 VAL A CA 1
ATOM 506 C C . VAL A 1 71 ? 12.239 1.661 -2.613 1.00 98.31 71 VAL A C 1
ATOM 508 O O . VAL A 1 71 ? 11.969 0.468 -2.531 1.00 98.31 71 VAL A O 1
ATOM 511 N N . GLU A 1 72 ? 11.677 2.565 -1.807 1.00 98.19 72 GLU A N 1
ATOM 512 C CA . GLU A 1 72 ? 10.725 2.186 -0.753 1.00 98.19 72 GLU A CA 1
ATOM 513 C C . GLU A 1 72 ? 9.446 1.568 -1.334 1.00 98.19 72 GLU A C 1
ATOM 515 O O . GLU A 1 72 ? 8.881 0.646 -0.750 1.00 98.19 72 GLU A O 1
ATOM 520 N N . ILE A 1 73 ? 8.985 2.047 -2.495 1.00 98.56 73 ILE A N 1
ATOM 521 C CA . ILE A 1 73 ? 7.844 1.449 -3.199 1.00 98.56 73 ILE A CA 1
ATOM 522 C C . ILE A 1 73 ? 8.188 0.027 -3.652 1.00 98.56 73 ILE A C 1
ATOM 524 O O . ILE A 1 73 ? 7.367 -0.870 -3.468 1.00 98.56 73 ILE A O 1
ATOM 528 N N . ALA A 1 74 ? 9.384 -0.205 -4.195 1.00 98.50 74 ALA A N 1
ATOM 529 C CA . ALA A 1 74 ? 9.818 -1.538 -4.600 1.00 98.50 74 ALA A CA 1
ATOM 530 C C . ALA A 1 74 ? 9.860 -2.506 -3.404 1.00 98.50 74 ALA A C 1
ATOM 532 O O . ALA A 1 74 ? 9.392 -3.639 -3.514 1.00 98.50 74 ALA A O 1
ATOM 533 N N . ASP A 1 75 ? 10.313 -2.053 -2.232 1.00 98.38 75 ASP A N 1
ATOM 534 C CA . ASP A 1 75 ? 10.276 -2.852 -1.000 1.00 98.38 75 ASP A CA 1
ATOM 535 C C . ASP A 1 75 ? 8.841 -3.188 -0.562 1.00 98.38 75 ASP A C 1
ATOM 537 O O . ASP A 1 75 ? 8.558 -4.316 -0.145 1.00 98.38 75 ASP A O 1
ATOM 541 N N . LEU A 1 76 ? 7.899 -2.248 -0.712 1.00 97.81 76 LEU A N 1
ATOM 542 C CA . LEU A 1 76 ? 6.480 -2.518 -0.465 1.00 97.81 76 LEU A CA 1
ATOM 543 C C . LEU A 1 76 ? 5.924 -3.555 -1.442 1.00 97.81 76 LEU A C 1
ATOM 545 O O . LEU A 1 76 ? 5.220 -4.464 -1.001 1.00 97.81 76 LEU A O 1
ATOM 549 N N . LEU A 1 77 ? 6.255 -3.462 -2.733 1.00 98.19 77 LEU A N 1
ATOM 550 C CA . LEU A 1 77 ? 5.837 -4.448 -3.733 1.00 98.19 77 LEU A CA 1
ATOM 551 C C . LEU A 1 77 ? 6.390 -5.841 -3.403 1.00 98.19 77 LEU A C 1
ATOM 553 O O . LEU A 1 77 ? 5.630 -6.806 -3.385 1.00 98.19 77 LEU A O 1
ATOM 557 N N . ARG A 1 78 ? 7.675 -5.943 -3.044 1.00 98.06 78 ARG A N 1
ATOM 558 C CA . ARG A 1 78 ? 8.306 -7.206 -2.623 1.00 98.06 78 ARG A CA 1
ATOM 559 C C . ARG A 1 78 ? 7.652 -7.808 -1.379 1.00 98.06 78 ARG A C 1
ATOM 561 O O . ARG A 1 78 ? 7.535 -9.025 -1.280 1.00 98.06 78 ARG A O 1
ATOM 568 N N . SER A 1 79 ? 7.161 -6.983 -0.451 1.00 96.88 79 SER A N 1
ATOM 569 C CA . SER A 1 79 ? 6.464 -7.472 0.751 1.00 96.88 79 SER A CA 1
ATOM 570 C C . SER A 1 79 ? 5.142 -8.199 0.448 1.00 96.88 79 SER A C 1
ATOM 572 O O . SER A 1 79 ? 4.658 -8.994 1.263 1.00 96.88 79 SER A O 1
ATOM 574 N N . ILE A 1 80 ? 4.565 -7.949 -0.733 1.00 95.00 80 ILE A N 1
ATOM 575 C CA . ILE A 1 80 ? 3.311 -8.547 -1.204 1.00 95.00 80 ILE A CA 1
ATOM 576 C C . ILE A 1 80 ? 3.483 -9.419 -2.457 1.00 95.00 80 ILE A C 1
ATOM 578 O O . ILE A 1 80 ? 2.476 -9.794 -3.062 1.00 95.00 80 ILE A O 1
ATOM 582 N N . TYR A 1 81 ? 4.722 -9.762 -2.825 1.00 96.38 81 TYR A N 1
ATOM 583 C CA . TYR A 1 81 ? 5.019 -10.516 -4.042 1.00 96.38 81 TYR A CA 1
ATOM 584 C C . TYR A 1 81 ? 4.632 -11.993 -3.983 1.00 96.38 81 TYR A C 1
ATOM 586 O O . TYR A 1 81 ? 4.949 -12.709 -2.999 1.00 96.38 81 TYR A O 1
#

Radius of gyration: 14.3 Å; chains: 1; bounding box: 29×28×30 Å

Secondary structure (DSSP, 8-state):
--TTT-HHHHHHHHHHTT-S-HHHHHHHHHHTTT---GGGGT--GGGHHHHHHHHHHSHHHHTSSS---HHHHHHHHHHT-

pLDDT: mean 96.76, std 1.65, range [90.62, 98.56]

Sequence (81 aa):
FNEPVVAEAVAKFGEAMGASDPAARAEELARLGGFGRLRDFGVPEADLDEVAAAIAERAGAKANPRPASPVEIADLLRSIY